Protein AF-A0A4Q9HP96-F1 (afdb_monomer_lite)

Foldseek 3Di:
DVVVVVVVVVVVVVCVVVVCVVPVDDPDPDQDFDDDDPDKTDGDDDPPADDPDDDLADGDDDDDDFIDVPTDDDDDDDGDHDDDDDDDDDDDDDDDDDPPD

Sequence (101 aa):
MASIRTARVLAVAAALPLAAALFSGVAVADNGGLATDGSNAAATSQSGAGVGGSNHGNSTSTQQVANGPGASNQNNTASVNGGGPACIDQSNATVSFSSLW

Organism: Streptomyces kasugaensis (NCBI:txid1946)

pLDDT: mean 86.73, std 8.22, range [53.19, 94.5]

Structure (mmCIF, N/CA/C/O backbone):
data_AF-A0A4Q9HP96-F1
#
_entry.id   AF-A0A4Q9HP96-F1
#
loop_
_atom_site.group_PDB
_atom_site.id
_atom_site.type_symbol
_atom_site.label_atom_id
_atom_site.label_alt_id
_atom_site.label_comp_id
_atom_site.label_asym_id
_atom_site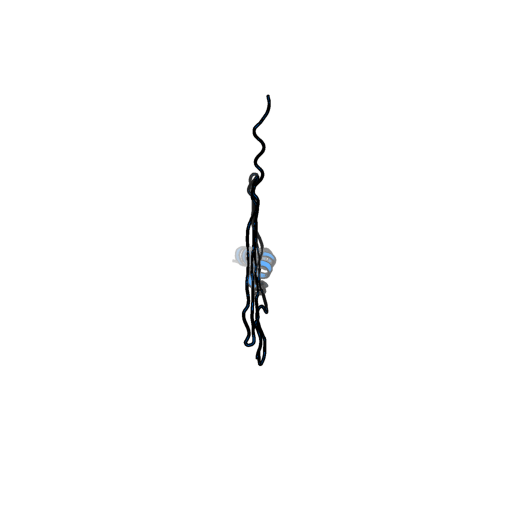.label_entity_id
_atom_site.label_seq_id
_atom_site.pdbx_PDB_ins_code
_atom_site.Cartn_x
_atom_site.Cartn_y
_atom_site.Cartn_z
_atom_site.occupancy
_atom_site.B_iso_or_equiv
_atom_site.auth_seq_id
_atom_site.auth_comp_id
_atom_site.auth_asym_id
_atom_site.auth_atom_id
_atom_site.pdbx_PDB_model_num
ATOM 1 N N . MET A 1 1 ? -42.406 -25.607 42.477 1.00 53.19 1 MET A N 1
ATOM 2 C CA . MET A 1 1 ? -42.287 -26.192 41.117 1.00 53.19 1 MET A CA 1
ATOM 3 C C . MET A 1 1 ? -42.643 -25.211 39.996 1.00 53.19 1 MET A C 1
ATOM 5 O O . MET A 1 1 ? -41.899 -25.156 39.026 1.00 53.19 1 MET A O 1
ATOM 9 N N . ALA A 1 2 ? -43.718 -24.416 40.104 1.00 59.75 2 ALA A N 1
ATOM 10 C CA . ALA A 1 2 ? -44.110 -23.466 39.051 1.00 59.75 2 ALA A CA 1
ATOM 11 C C . ALA A 1 2 ? -43.163 -22.252 38.899 1.00 59.75 2 ALA A C 1
ATOM 13 O O . ALA A 1 2 ? -42.800 -21.918 37.779 1.00 59.75 2 ALA A O 1
ATOM 14 N N . SER A 1 3 ? -42.680 -21.656 40.000 1.00 68.94 3 SER A N 1
ATOM 15 C CA . SER A 1 3 ? -41.821 -20.451 39.964 1.00 68.94 3 SER A CA 1
ATOM 16 C C . SER A 1 3 ? -40.485 -20.654 39.237 1.00 68.94 3 SER A C 1
ATOM 18 O O . SER A 1 3 ? -40.026 -19.776 38.514 1.00 68.94 3 SER A O 1
ATOM 20 N N . ILE A 1 4 ? -39.883 -21.839 39.371 1.00 74.12 4 ILE A N 1
ATOM 21 C CA . ILE A 1 4 ? -38.632 -22.201 38.690 1.00 74.12 4 ILE A CA 1
ATOM 22 C C . ILE A 1 4 ? -38.845 -22.326 37.177 1.00 74.12 4 ILE A C 1
ATOM 24 O O . ILE A 1 4 ? -37.962 -21.952 36.407 1.00 74.12 4 ILE A O 1
ATOM 28 N N . ARG A 1 5 ? -40.011 -22.818 36.727 1.00 76.62 5 ARG A N 1
ATOM 29 C CA . ARG A 1 5 ? -40.331 -22.866 35.291 1.00 76.62 5 ARG A CA 1
ATOM 30 C C . ARG A 1 5 ? -40.430 -21.461 34.716 1.00 76.62 5 ARG A C 1
ATOM 32 O O . ARG A 1 5 ? -39.825 -21.207 33.682 1.00 76.62 5 ARG A O 1
ATOM 39 N N . THR A 1 6 ? -41.118 -20.552 35.401 1.00 81.31 6 THR A N 1
ATOM 40 C CA . THR A 1 6 ? -41.272 -19.167 34.940 1.00 81.31 6 THR A CA 1
ATOM 41 C C . THR A 1 6 ? -39.928 -18.438 34.883 1.00 81.31 6 THR A C 1
ATOM 43 O O . THR A 1 6 ? -39.622 -17.797 33.882 1.00 81.31 6 THR A O 1
ATOM 46 N N . ALA A 1 7 ? -39.081 -18.607 35.905 1.00 84.25 7 ALA A N 1
ATOM 47 C CA . ALA A 1 7 ? -37.741 -18.019 35.933 1.00 84.25 7 ALA A CA 1
ATOM 48 C C . ALA A 1 7 ? -36.848 -18.533 34.788 1.00 84.25 7 ALA A C 1
ATOM 50 O O . ALA A 1 7 ? -36.151 -17.751 34.146 1.00 84.25 7 ALA A O 1
ATOM 51 N N . ARG A 1 8 ? -36.904 -19.836 34.481 1.00 83.69 8 ARG A N 1
ATOM 52 C CA . ARG A 1 8 ? -36.152 -20.431 33.363 1.00 83.69 8 ARG A CA 1
ATOM 53 C C . ARG A 1 8 ? -36.621 -19.919 32.003 1.00 83.69 8 ARG A C 1
ATOM 55 O O . ARG A 1 8 ? -35.786 -19.654 31.148 1.00 83.69 8 ARG A O 1
ATOM 62 N N . VAL A 1 9 ? -37.929 -19.757 31.808 1.00 90.94 9 VAL A N 1
ATOM 63 C CA . VAL A 1 9 ? -38.488 -19.224 30.553 1.00 90.94 9 VAL A CA 1
ATOM 64 C C . VAL A 1 9 ? -38.038 -17.782 30.324 1.00 90.94 9 VAL A C 1
ATOM 66 O O . VAL A 1 9 ? -37.592 -17.453 29.229 1.00 90.94 9 VAL A O 1
ATOM 69 N N . LEU A 1 10 ? -38.082 -16.944 31.362 1.00 90.69 10 LEU A N 1
ATOM 70 C CA . LEU A 1 10 ? -37.603 -15.563 31.278 1.00 90.69 10 LEU A CA 1
ATOM 71 C C . LEU A 1 10 ? -36.097 -15.495 31.003 1.00 90.69 10 LEU A C 1
ATOM 73 O O . LEU A 1 10 ? -35.670 -14.691 30.180 1.00 90.69 10 LEU A O 1
ATOM 77 N N . ALA A 1 11 ? -35.302 -16.368 31.627 1.00 90.31 11 ALA A N 1
ATOM 78 C CA . ALA A 1 11 ? -33.865 -16.444 31.375 1.00 90.31 11 ALA A CA 1
ATOM 79 C C . ALA A 1 11 ? -33.545 -16.834 29.921 1.00 90.31 11 ALA A C 1
ATOM 81 O O . ALA A 1 11 ? -32.667 -16.237 29.304 1.00 90.31 11 ALA A O 1
ATOM 82 N N . VAL A 1 12 ? -34.282 -17.793 29.351 1.00 91.94 12 VAL A N 1
ATOM 83 C CA . VAL A 1 12 ? -34.123 -18.184 27.941 1.00 91.94 12 VAL A CA 1
ATOM 84 C C . VAL A 1 12 ? -34.541 -17.047 27.011 1.00 91.94 12 VAL A C 1
ATOM 86 O O . VAL A 1 12 ? -33.804 -16.730 26.083 1.00 91.94 12 VAL A O 1
ATOM 89 N N . ALA A 1 13 ? -35.673 -16.390 27.280 1.00 93.62 13 ALA A N 1
ATOM 90 C CA . ALA A 1 13 ? -36.135 -15.255 26.482 1.00 93.62 13 ALA A CA 1
ATOM 91 C C . ALA A 1 13 ? -35.137 -14.084 26.508 1.00 93.62 13 ALA A C 1
ATOM 93 O O . ALA A 1 13 ? -34.860 -13.489 25.469 1.00 93.62 13 ALA A O 1
ATOM 94 N N . ALA A 1 14 ? -34.546 -13.801 27.672 1.00 93.94 14 ALA A N 1
ATOM 95 C CA . ALA A 1 14 ? -33.521 -12.771 27.829 1.00 93.94 14 ALA A CA 1
ATOM 96 C C . ALA A 1 14 ? -32.198 -13.117 27.119 1.00 93.94 14 ALA A C 1
ATOM 98 O O . ALA A 1 14 ? -31.462 -12.210 26.738 1.00 93.94 14 ALA A O 1
ATOM 99 N N . ALA A 1 15 ? -31.896 -14.403 26.914 1.00 94.19 15 ALA A N 1
ATOM 100 C CA . ALA A 1 15 ? -30.693 -14.853 26.212 1.00 94.19 15 ALA A CA 1
ATOM 101 C C . ALA A 1 15 ? -30.834 -14.849 24.676 1.00 94.19 15 ALA A C 1
ATOM 103 O O . ALA A 1 15 ? -29.820 -14.886 23.977 1.00 94.19 15 ALA A O 1
ATOM 104 N N . LEU A 1 16 ? -32.059 -14.778 24.134 1.00 94.00 16 LEU A N 1
ATOM 105 C CA . LEU A 1 16 ? -32.304 -14.808 22.685 1.00 94.00 16 LEU A CA 1
ATOM 106 C C . LEU A 1 16 ? -31.579 -13.699 21.896 1.00 94.00 16 LEU A C 1
ATOM 108 O O . LEU A 1 16 ? -31.024 -14.031 20.852 1.00 94.00 16 LEU A O 1
ATOM 112 N N . PRO A 1 17 ? -31.511 -12.426 22.344 1.00 92.12 17 PRO A N 1
ATOM 113 C CA . PRO A 1 17 ? -30.791 -11.381 21.609 1.00 92.12 17 PRO A CA 1
ATOM 114 C C . PRO A 1 17 ? -29.282 -11.643 21.515 1.00 92.12 17 PRO A C 1
ATOM 116 O O . PRO A 1 17 ? -28.683 -11.427 20.465 1.00 92.12 17 PRO A O 1
ATOM 119 N N . LEU A 1 18 ? -28.674 -12.155 22.591 1.00 90.25 18 LEU A N 1
ATOM 120 C CA . LEU A 1 18 ? -27.258 -12.529 22.608 1.00 90.25 18 LEU A CA 1
ATOM 121 C C . LEU A 1 18 ? -26.999 -13.737 21.703 1.00 90.25 18 LEU A C 1
ATOM 123 O O . LEU A 1 18 ? -26.038 -13.738 20.942 1.00 90.25 18 LEU A O 1
ATOM 127 N N . ALA A 1 19 ? -27.873 -14.745 21.756 1.00 90.38 19 ALA A N 1
ATOM 128 C CA . ALA A 1 19 ? -27.792 -15.902 20.872 1.00 90.38 19 ALA A CA 1
ATOM 129 C C . ALA A 1 19 ? -27.950 -15.489 19.402 1.00 90.38 19 ALA A C 1
ATOM 131 O O . ALA A 1 19 ? -27.188 -15.945 18.557 1.00 90.38 19 ALA A O 1
ATOM 132 N N . ALA A 1 20 ? -28.882 -14.582 19.098 1.00 89.56 20 ALA A N 1
ATOM 133 C CA . ALA A 1 20 ? -29.028 -14.026 17.762 1.00 89.56 20 ALA A CA 1
ATOM 134 C C . ALA A 1 20 ? -27.729 -13.345 17.316 1.00 89.56 20 ALA A C 1
ATOM 136 O O . ALA A 1 20 ? -27.205 -13.717 16.278 1.00 89.56 20 ALA A O 1
ATOM 137 N N . ALA A 1 21 ? -27.146 -12.457 18.125 1.00 86.38 21 ALA A N 1
ATOM 138 C CA . ALA A 1 21 ? -25.886 -11.794 17.784 1.00 86.38 21 ALA A CA 1
ATOM 139 C C . ALA A 1 21 ? -24.709 -12.772 17.582 1.00 86.38 21 ALA A C 1
ATOM 141 O O . ALA A 1 21 ? -23.897 -12.574 16.681 1.00 86.38 21 ALA A O 1
ATOM 142 N N . LEU A 1 22 ? -24.617 -13.831 18.396 1.00 84.56 22 LEU A N 1
ATOM 143 C CA . LEU A 1 22 ? -23.517 -14.800 18.333 1.00 84.56 22 LEU A CA 1
ATOM 144 C C . LEU A 1 22 ? -23.646 -15.771 17.149 1.00 84.56 22 LEU A C 1
ATOM 146 O O . LEU A 1 22 ? -22.637 -16.213 16.605 1.00 84.56 22 LEU A O 1
ATOM 150 N N . PHE A 1 23 ? -24.879 -16.108 16.756 1.00 84.50 23 PHE A N 1
ATOM 151 C CA . PHE A 1 23 ? -25.159 -17.131 15.744 1.00 84.50 23 PHE A CA 1
ATOM 152 C C . PHE A 1 23 ? -25.671 -16.578 14.406 1.00 84.50 23 PHE A C 1
ATOM 154 O O . PHE A 1 23 ? -25.756 -17.336 13.444 1.00 84.50 23 PHE A O 1
ATOM 161 N N . SER A 1 24 ? -25.984 -15.282 14.302 1.00 82.25 24 SER A N 1
ATOM 162 C CA . SER A 1 24 ? -26.357 -14.635 13.033 1.00 82.25 24 SER A CA 1
ATOM 163 C C . SER A 1 24 ? -25.160 -14.092 12.249 1.00 82.25 24 SER A C 1
ATOM 165 O O 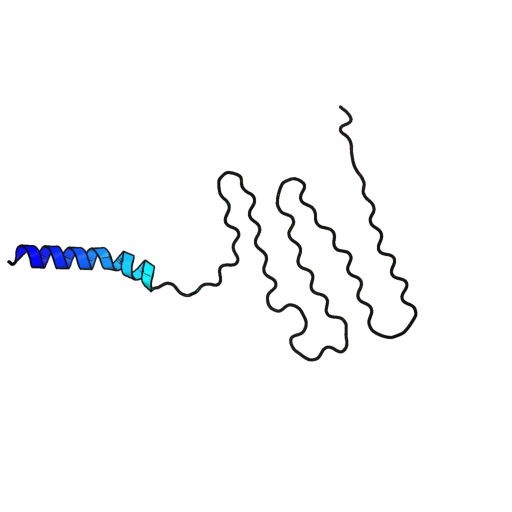. SER A 1 24 ? -25.352 -13.404 11.246 1.00 82.25 24 SER A O 1
ATOM 167 N N . GLY A 1 25 ? -23.932 -14.336 12.713 1.00 71.06 25 GLY A N 1
ATOM 168 C CA . GLY A 1 25 ? -22.725 -13.890 12.029 1.00 71.06 25 GLY A CA 1
ATOM 169 C C . GLY A 1 25 ? -22.587 -14.549 10.656 1.00 71.06 25 GLY A C 1
ATOM 170 O O . GLY A 1 25 ? -22.506 -15.770 10.547 1.00 71.06 25 GLY A O 1
ATOM 171 N N . VAL A 1 26 ? -22.524 -13.736 9.603 1.00 71.81 26 VAL A N 1
ATOM 172 C CA . VAL A 1 26 ? -21.985 -14.158 8.304 1.00 71.81 26 VAL A CA 1
ATOM 173 C C . VAL A 1 26 ? -20.462 -14.132 8.430 1.00 71.81 26 VAL A C 1
ATOM 175 O O . VAL A 1 26 ? -19.925 -13.211 9.043 1.00 71.81 26 VAL A O 1
ATOM 178 N N . ALA A 1 27 ? -19.753 -15.112 7.863 1.00 64.00 27 ALA A N 1
ATOM 179 C CA . ALA A 1 27 ? -18.300 -15.036 7.735 1.00 64.00 27 ALA A CA 1
ATOM 180 C C . ALA A 1 27 ? -17.944 -13.857 6.811 1.00 64.00 27 ALA A C 1
ATOM 182 O O . ALA A 1 27 ? -17.909 -13.993 5.590 1.00 64.00 27 ALA A O 1
ATOM 183 N N . VAL A 1 28 ? -17.758 -12.674 7.393 1.00 67.25 28 VAL A N 1
ATOM 184 C CA . VAL A 1 28 ? -17.246 -11.493 6.700 1.00 67.25 28 VAL A CA 1
ATOM 185 C C . VAL A 1 28 ? -15.731 -11.637 6.661 1.00 67.25 28 VAL A C 1
ATOM 187 O O . VAL A 1 28 ? -15.097 -11.798 7.701 1.00 67.25 28 VAL A O 1
ATOM 190 N N . ALA A 1 29 ? -15.150 -11.608 5.463 1.00 69.38 29 ALA A N 1
ATOM 191 C CA . ALA A 1 29 ? -13.712 -11.438 5.319 1.00 69.38 29 ALA A CA 1
ATOM 192 C C . ALA A 1 29 ? -13.360 -10.028 5.814 1.00 69.38 29 ALA A C 1
ATOM 194 O O . ALA A 1 29 ? -13.631 -9.044 5.126 1.00 69.38 29 ALA A O 1
ATOM 195 N N . ASP A 1 30 ? -12.844 -9.929 7.037 1.00 76.50 30 ASP A N 1
ATOM 196 C CA . ASP A 1 30 ? -12.347 -8.669 7.574 1.00 76.50 30 ASP A CA 1
ATOM 197 C C . ASP A 1 30 ? -10.970 -8.365 6.975 1.00 76.50 30 ASP A C 1
ATOM 199 O O . ASP A 1 30 ? -10.036 -9.156 7.096 1.00 76.50 30 ASP A O 1
ATOM 203 N N . ASN A 1 31 ? -10.865 -7.208 6.324 1.00 72.25 31 ASN A N 1
ATOM 204 C CA . ASN A 1 31 ? -9.630 -6.670 5.753 1.00 72.25 31 ASN A CA 1
ATOM 205 C C . ASN A 1 31 ? -9.281 -5.329 6.425 1.00 72.25 31 ASN A C 1
ATOM 207 O O . ASN A 1 31 ? -8.728 -4.436 5.780 1.00 72.25 31 ASN A O 1
ATOM 211 N N . GLY A 1 32 ? -9.704 -5.145 7.679 1.00 81.50 32 GLY A N 1
ATOM 212 C CA . GLY A 1 32 ? -9.556 -3.914 8.441 1.00 81.50 32 GLY A CA 1
ATOM 213 C C . GLY A 1 32 ? -8.233 -3.804 9.196 1.00 81.50 32 GLY A C 1
ATOM 214 O O . GLY A 1 32 ? -7.577 -4.787 9.530 1.00 81.50 32 GLY A O 1
ATOM 215 N N . GLY A 1 33 ? -7.834 -2.562 9.477 1.00 81.69 33 GLY A N 1
ATOM 216 C CA . GLY A 1 33 ? -6.765 -2.249 10.418 1.00 81.69 33 GLY A CA 1
ATOM 217 C C . GLY A 1 33 ? -7.376 -1.841 11.755 1.00 81.69 33 GLY A C 1
ATOM 218 O O . GLY A 1 33 ? -8.103 -0.853 11.812 1.00 81.69 33 GLY A O 1
ATOM 219 N N . LEU A 1 34 ? -7.079 -2.579 12.826 1.00 83.00 34 LEU A N 1
ATOM 220 C CA . LEU A 1 34 ? -7.529 -2.255 14.181 1.00 83.00 34 LEU A CA 1
ATOM 221 C C . LEU A 1 34 ? -6.411 -1.519 14.928 1.00 83.00 34 LEU A C 1
ATOM 223 O O . LEU A 1 34 ? -5.337 -2.080 15.136 1.00 83.00 34 LEU A O 1
ATOM 227 N N . ALA A 1 35 ? -6.655 -0.271 15.330 1.00 88.00 35 ALA A N 1
ATOM 228 C CA . ALA A 1 35 ? -5.744 0.509 16.169 1.00 88.00 35 ALA A CA 1
ATOM 229 C C . ALA A 1 35 ? -6.480 1.142 17.356 1.00 88.00 35 ALA A C 1
ATOM 231 O O . ALA A 1 35 ? -7.600 1.631 17.213 1.00 88.00 35 ALA A O 1
ATOM 232 N N . THR A 1 36 ? -5.808 1.177 18.508 1.00 86.75 36 THR A N 1
ATOM 233 C CA . THR A 1 36 ? -6.208 1.894 19.731 1.00 86.75 36 THR A CA 1
ATOM 234 C C . THR A 1 36 ? -5.036 2.741 20.240 1.00 86.75 36 THR A C 1
ATOM 236 O O . THR A 1 36 ? -3.928 2.634 19.723 1.00 86.75 36 THR A O 1
ATOM 239 N N . ASP A 1 37 ? -5.256 3.607 21.231 1.00 91.25 37 ASP A N 1
ATOM 240 C CA . ASP A 1 37 ? -4.183 4.233 22.030 1.00 91.25 37 ASP A CA 1
ATOM 241 C C . ASP A 1 37 ? -3.067 4.930 21.226 1.00 91.25 37 ASP A C 1
ATOM 243 O O . ASP A 1 37 ? -1.879 4.742 21.475 1.00 91.25 37 ASP A O 1
ATOM 247 N N . GLY A 1 38 ? -3.444 5.732 20.225 1.00 83.06 38 GLY A N 1
ATOM 248 C CA . GLY A 1 38 ? -2.479 6.465 19.392 1.00 83.06 38 GLY A CA 1
ATOM 249 C C . GLY A 1 38 ? -1.690 5.582 18.418 1.00 83.06 38 GLY A C 1
ATOM 250 O O . GLY A 1 38 ? -0.690 6.031 17.863 1.00 83.06 38 GLY A O 1
ATOM 251 N N . SER A 1 39 ? -2.132 4.341 18.206 1.00 89.38 39 SER A N 1
ATOM 252 C CA . SER A 1 39 ? -1.498 3.400 17.285 1.00 89.38 39 SER A CA 1
ATOM 253 C C . SER A 1 39 ? -1.837 3.695 15.827 1.00 89.38 39 SER A C 1
ATOM 255 O O . SER A 1 39 ? -2.914 4.180 15.481 1.00 89.38 39 SER A O 1
ATOM 257 N N . ASN A 1 40 ? -0.928 3.296 14.948 1.00 88.56 40 ASN A N 1
ATOM 258 C CA . ASN A 1 40 ? -1.120 3.300 13.510 1.00 88.56 40 ASN A CA 1
ATOM 259 C C . ASN A 1 40 ? -1.558 1.901 13.056 1.00 88.56 40 ASN A C 1
ATOM 261 O O . ASN A 1 40 ? -0.818 0.938 13.231 1.00 88.56 40 ASN A O 1
ATOM 265 N N . ALA A 1 41 ? -2.732 1.783 12.430 1.00 91.75 41 ALA A N 1
ATOM 266 C CA . ALA A 1 41 ? -3.160 0.553 11.763 1.00 91.75 41 ALA A CA 1
ATOM 267 C C . ALA A 1 41 ? -3.256 0.758 10.256 1.00 91.75 41 ALA A C 1
ATOM 269 O O . ALA A 1 41 ? -3.664 1.815 9.779 1.00 91.75 41 ALA A O 1
ATOM 270 N N . ALA A 1 42 ? -2.820 -0.251 9.516 1.00 90.38 42 ALA A N 1
ATOM 271 C CA . ALA A 1 42 ? -2.838 -0.269 8.070 1.00 90.38 42 ALA A CA 1
ATOM 272 C C . ALA A 1 42 ? -3.307 -1.652 7.649 1.00 90.38 42 ALA A C 1
ATOM 274 O O . ALA A 1 42 ? -2.728 -2.653 8.064 1.00 90.38 42 ALA A O 1
ATOM 275 N N . ALA A 1 43 ? -4.333 -1.695 6.818 1.00 91.19 43 ALA A N 1
ATOM 276 C CA . ALA A 1 43 ? -4.739 -2.914 6.158 1.00 91.19 43 ALA A CA 1
ATOM 277 C C . ALA A 1 43 ? -4.783 -2.659 4.664 1.00 91.19 43 ALA A C 1
ATOM 279 O O . ALA A 1 43 ? -5.132 -1.572 4.199 1.00 91.19 43 ALA A O 1
ATOM 280 N N . THR A 1 44 ? -4.361 -3.661 3.913 1.00 89.06 44 THR A N 1
ATOM 281 C CA . THR A 1 44 ? -4.329 -3.607 2.464 1.00 89.06 44 THR A CA 1
ATOM 282 C C . THR A 1 44 ? -4.700 -4.967 1.936 1.00 89.06 44 THR A C 1
ATOM 284 O O . THR A 1 44 ? -4.380 -5.994 2.533 1.00 89.06 44 THR A O 1
ATOM 287 N N . SER A 1 45 ? -5.442 -4.971 0.844 1.00 88.12 45 SER A N 1
ATOM 288 C CA . SER A 1 45 ? -5.889 -6.196 0.207 1.00 88.12 45 SER A CA 1
ATOM 289 C C . SER A 1 45 ? -5.685 -6.040 -1.284 1.00 88.12 45 SER A C 1
ATOM 291 O O . SER A 1 45 ? -5.981 -4.994 -1.861 1.00 88.12 45 SER A O 1
ATOM 293 N N . GLN A 1 46 ? -5.078 -7.042 -1.911 1.00 85.19 46 GLN A N 1
ATOM 294 C CA . GLN A 1 46 ? -4.915 -7.088 -3.359 1.00 85.19 46 GLN A CA 1
ATOM 295 C C . GLN A 1 46 ? -5.755 -8.242 -3.902 1.00 85.19 46 GLN A C 1
ATOM 297 O O . GLN A 1 46 ? -5.255 -9.337 -4.150 1.00 85.19 46 GLN A O 1
ATOM 302 N N . SER A 1 47 ? -7.061 -8.020 -4.037 1.00 86.06 47 SER A N 1
ATOM 303 C CA . SER A 1 47 ? -7.970 -9.007 -4.625 1.00 86.06 47 SER A CA 1
ATOM 304 C C . SER A 1 47 ? -7.935 -8.922 -6.151 1.00 86.06 47 SER A C 1
ATOM 306 O O . SER A 1 47 ? -8.038 -7.828 -6.700 1.00 86.06 47 SER A O 1
ATOM 308 N N . GLY A 1 48 ? -7.846 -10.059 -6.843 1.00 83.12 48 GLY A N 1
ATOM 309 C CA . GLY A 1 48 ? -7.905 -10.084 -8.311 1.00 83.12 48 GLY A CA 1
ATOM 310 C C . GLY A 1 48 ? -6.675 -9.502 -9.020 1.00 83.12 48 GLY A C 1
ATOM 311 O O . GLY A 1 48 ? -6.787 -9.084 -10.167 1.00 83.12 48 GLY A O 1
ATOM 312 N N . ALA A 1 49 ? -5.515 -9.447 -8.360 1.00 87.81 49 ALA A N 1
ATOM 313 C CA . ALA A 1 49 ? -4.271 -9.039 -9.009 1.00 87.81 49 ALA A CA 1
ATOM 314 C C . ALA A 1 49 ? -3.739 -10.087 -9.993 1.00 87.81 49 ALA A C 1
ATOM 316 O O . ALA A 1 49 ? -4.001 -11.283 -9.862 1.00 87.81 49 ALA A O 1
ATOM 317 N N . GLY A 1 50 ? -2.926 -9.628 -10.944 1.00 89.50 50 GLY A N 1
ATOM 318 C CA . GLY A 1 50 ? -2.394 -10.473 -12.004 1.00 89.50 50 GLY A CA 1
ATOM 319 C C . GLY A 1 50 ? -3.337 -10.572 -13.205 1.00 89.50 50 GLY A C 1
ATOM 320 O O . GLY A 1 50 ? -4.029 -9.617 -13.549 1.00 89.50 50 GLY A O 1
ATOM 321 N N . VAL A 1 51 ? -3.358 -11.738 -13.855 1.00 92.12 51 VAL A N 1
ATOM 322 C CA . VAL A 1 51 ? -4.187 -11.994 -15.043 1.00 92.12 51 VAL A CA 1
ATOM 323 C C . VAL A 1 51 ? -5.159 -13.132 -14.761 1.00 92.12 51 VAL A C 1
ATOM 325 O O . VAL A 1 51 ? -4.747 -14.213 -14.357 1.00 92.12 51 VAL A O 1
ATOM 328 N N . GLY A 1 52 ? -6.451 -12.902 -15.003 1.00 92.00 52 GLY A N 1
ATOM 329 C CA . GLY A 1 52 ? -7.517 -13.901 -14.836 1.00 92.00 52 GLY A CA 1
ATOM 330 C C . GLY 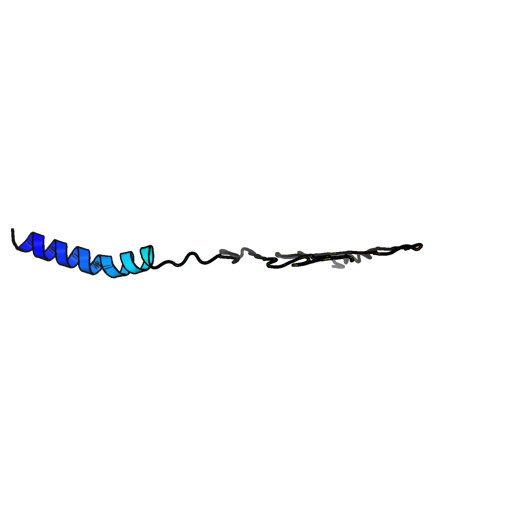A 1 52 ? -7.730 -14.828 -16.043 1.00 92.00 52 GLY A C 1
ATOM 331 O O . GLY A 1 52 ? -8.758 -15.489 -16.131 1.00 92.00 52 GLY A O 1
ATOM 332 N N . GLY A 1 53 ? -6.798 -14.840 -16.997 1.00 91.38 53 GLY A N 1
ATOM 333 C CA . GLY A 1 53 ? -6.872 -15.544 -18.280 1.00 91.38 53 GLY A CA 1
ATOM 334 C C . GLY A 1 53 ? -5.487 -15.651 -18.928 1.00 91.38 53 GLY A C 1
ATOM 335 O O . GLY A 1 53 ? -4.472 -15.577 -18.238 1.00 91.38 53 GLY A O 1
ATOM 336 N N . SER A 1 54 ? -5.409 -15.819 -20.249 1.00 94.31 54 SER A N 1
ATOM 337 C CA . SER A 1 54 ? -4.114 -15.918 -20.938 1.00 94.31 54 SER A CA 1
ATOM 338 C C . SER A 1 54 ? -3.368 -14.581 -20.944 1.00 94.31 54 SER A C 1
ATOM 340 O O . SER A 1 54 ? -3.916 -13.558 -21.346 1.00 94.31 54 SER A O 1
ATOM 342 N N . ASN A 1 55 ? -2.090 -14.607 -20.569 1.00 92.81 55 ASN A N 1
ATOM 343 C CA . ASN A 1 55 ? -1.189 -13.465 -20.643 1.00 92.81 55 ASN A CA 1
ATOM 344 C C . ASN A 1 55 ? 0.015 -13.813 -21.523 1.00 92.81 55 ASN A C 1
ATOM 346 O O . ASN A 1 55 ? 0.765 -14.728 -21.198 1.00 92.81 55 ASN A O 1
ATOM 350 N N . HIS A 1 56 ? 0.220 -13.066 -22.605 1.00 91.88 56 HIS A N 1
ATOM 351 C CA . HIS A 1 56 ? 1.415 -13.163 -23.463 1.00 91.88 56 HIS A CA 1
ATOM 352 C C . HIS A 1 56 ? 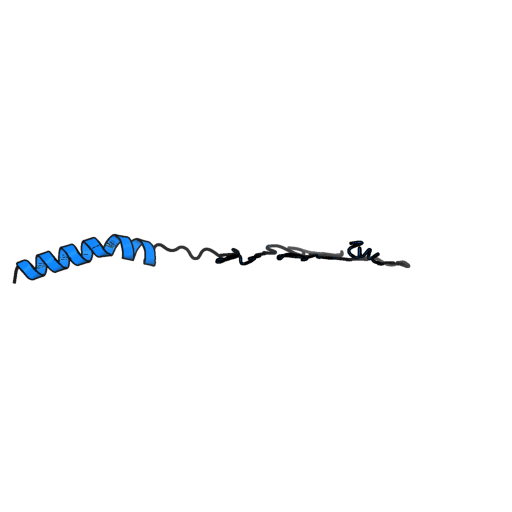2.368 -11.975 -23.222 1.00 91.88 56 HIS A C 1
ATOM 354 O O . HIS A 1 56 ? 3.200 -11.639 -24.063 1.00 91.88 56 HIS A O 1
ATOM 360 N N . GLY A 1 57 ? 2.151 -11.294 -22.095 1.00 93.00 57 GLY A N 1
ATOM 361 C CA . GLY A 1 57 ? 2.655 -9.992 -21.694 1.00 93.00 57 GLY A CA 1
ATOM 362 C C . GLY A 1 57 ? 3.292 -10.001 -20.312 1.00 93.00 57 GLY A C 1
ATOM 363 O O . GLY A 1 57 ? 3.326 -11.020 -19.626 1.00 93.00 57 GLY A O 1
ATOM 364 N N . ASN A 1 58 ? 3.691 -8.823 -19.843 1.00 92.69 58 ASN A N 1
ATOM 365 C CA . ASN A 1 58 ? 3.955 -8.645 -18.423 1.00 92.69 58 ASN A CA 1
ATOM 366 C C . ASN A 1 58 ? 2.672 -8.315 -17.680 1.00 92.69 58 ASN A C 1
ATOM 368 O O . ASN A 1 58 ? 1.877 -7.495 -18.129 1.00 92.69 58 ASN A O 1
ATOM 372 N N . SER A 1 59 ? 2.526 -8.910 -16.506 1.00 94.00 59 SER A N 1
ATOM 373 C CA . SER A 1 59 ? 1.528 -8.508 -15.531 1.00 94.00 59 SER A CA 1
ATOM 374 C C . SER A 1 59 ? 2.247 -8.181 -14.242 1.00 94.00 59 SER A C 1
ATOM 376 O O . SER A 1 59 ? 2.922 -9.028 -13.663 1.00 94.00 59 SER A O 1
ATOM 378 N N . THR A 1 60 ? 2.097 -6.944 -13.799 1.00 93.44 60 THR A N 1
ATOM 379 C CA . THR A 1 60 ? 2.799 -6.424 -12.635 1.00 93.44 60 THR A CA 1
ATOM 380 C C . THR A 1 60 ? 1.775 -5.820 -11.701 1.00 93.44 60 THR A C 1
ATOM 382 O O . THR A 1 60 ? 1.051 -4.902 -12.074 1.00 93.44 60 THR A O 1
ATOM 385 N N . SER A 1 61 ? 1.697 -6.355 -10.489 1.00 93.69 61 SER A N 1
ATOM 386 C CA . SER A 1 61 ? 0.803 -5.851 -9.455 1.00 93.69 61 SER A CA 1
ATOM 387 C C . SER A 1 61 ? 1.632 -5.539 -8.225 1.00 93.69 61 SER A C 1
ATOM 389 O O . SER A 1 61 ? 2.220 -6.441 -7.631 1.00 93.69 61 SER A O 1
ATOM 391 N N . THR A 1 62 ? 1.685 -4.261 -7.870 1.00 93.25 62 THR A N 1
ATOM 392 C CA . THR A 1 62 ? 2.401 -3.787 -6.691 1.00 93.25 62 THR A CA 1
ATOM 393 C C . THR A 1 62 ? 1.394 -3.271 -5.680 1.00 93.25 62 THR A C 1
ATOM 395 O O . THR A 1 62 ? 0.576 -2.407 -5.990 1.00 93.25 62 THR A O 1
ATOM 398 N N . GLN A 1 63 ? 1.530 -3.744 -4.446 1.00 93.81 63 GLN A N 1
ATOM 399 C CA . GLN A 1 63 ? 0.844 -3.201 -3.288 1.00 93.81 63 GLN A CA 1
ATOM 400 C C . GLN A 1 63 ? 1.878 -2.634 -2.327 1.00 93.81 63 GLN A C 1
ATOM 402 O O . GLN A 1 63 ? 2.846 -3.309 -1.984 1.00 93.81 63 GLN A O 1
ATOM 407 N N . GLN A 1 64 ? 1.677 -1.397 -1.887 1.00 94.25 64 GLN A N 1
ATOM 408 C CA . GLN A 1 64 ? 2.518 -0.783 -0.870 1.00 94.25 64 GLN A CA 1
ATOM 409 C C . GLN A 1 64 ? 1.654 -0.074 0.163 1.00 94.25 64 GLN A C 1
ATOM 411 O O . GLN A 1 64 ? 0.658 0.561 -0.181 1.00 94.25 64 GLN A O 1
ATOM 416 N N . VAL A 1 65 ? 2.056 -0.171 1.429 1.00 94.50 65 VAL A N 1
ATOM 417 C CA . VAL A 1 65 ? 1.433 0.549 2.542 1.00 94.50 65 VAL A CA 1
ATOM 418 C C . VAL A 1 65 ? 2.522 1.138 3.411 1.00 94.50 65 VAL A C 1
ATOM 420 O O . VAL A 1 65 ? 3.414 0.427 3.853 1.00 94.50 65 VAL A O 1
ATOM 423 N N . ALA A 1 66 ? 2.488 2.451 3.586 1.00 94.06 66 ALA A N 1
ATOM 424 C CA . ALA A 1 66 ? 3.376 3.187 4.470 1.00 94.06 66 ALA A CA 1
ATOM 425 C C . ALA A 1 66 ? 2.475 3.789 5.534 1.00 94.06 66 ALA A C 1
ATOM 427 O O . ALA A 1 66 ? 1.572 4.559 5.214 1.00 94.06 66 ALA A O 1
ATOM 428 N N . ASN A 1 67 ? 2.679 3.384 6.781 1.00 93.12 67 ASN A N 1
ATOM 429 C CA . ASN A 1 67 ? 1.850 3.820 7.886 1.00 93.12 67 ASN A CA 1
ATOM 430 C C . ASN A 1 67 ? 2.717 4.083 9.112 1.00 93.12 67 ASN A C 1
ATOM 432 O O . ASN A 1 67 ? 3.579 3.275 9.446 1.00 93.12 67 ASN A O 1
ATOM 436 N N . GLY A 1 68 ? 2.474 5.209 9.771 1.00 92.50 68 GLY A N 1
ATOM 437 C CA . GLY A 1 68 ? 3.310 5.714 10.855 1.00 92.50 68 GLY A CA 1
ATOM 438 C C . GLY A 1 68 ? 3.994 7.034 10.489 1.00 92.50 68 GLY A C 1
ATOM 439 O O . GLY A 1 68 ? 4.191 7.324 9.305 1.00 92.50 68 GLY A O 1
ATOM 440 N N . PRO A 1 69 ? 4.368 7.857 11.482 1.00 90.50 69 PRO A N 1
ATOM 441 C CA . PRO A 1 69 ? 5.188 9.042 11.251 1.00 90.50 69 PRO A CA 1
ATOM 442 C C . PRO A 1 69 ? 6.502 8.682 10.545 1.00 90.50 69 PRO A C 1
ATOM 444 O O . PRO A 1 69 ? 7.198 7.755 10.949 1.00 90.50 69 PRO A O 1
ATOM 447 N N . GLY A 1 70 ? 6.841 9.410 9.480 1.00 89.50 70 GLY A N 1
ATOM 448 C CA . GLY A 1 70 ? 8.045 9.147 8.684 1.00 89.50 70 GLY A CA 1
ATOM 449 C C . GLY A 1 70 ? 7.946 7.939 7.746 1.00 89.50 70 GLY A C 1
ATOM 450 O O . GLY A 1 70 ? 8.919 7.628 7.059 1.00 89.50 70 GLY A O 1
ATOM 451 N N . ALA A 1 71 ? 6.793 7.268 7.674 1.00 92.44 71 ALA A N 1
ATOM 452 C CA . ALA A 1 71 ? 6.609 6.175 6.736 1.00 92.44 71 ALA A CA 1
ATOM 453 C C . ALA A 1 71 ? 6.570 6.710 5.299 1.00 92.44 71 ALA A C 1
ATOM 455 O O . ALA A 1 71 ? 5.836 7.641 4.969 1.00 92.44 71 ALA A O 1
ATOM 456 N N . SER A 1 72 ? 7.353 6.091 4.430 1.00 91.88 72 SER A N 1
ATOM 457 C CA . SER A 1 72 ? 7.353 6.366 3.001 1.00 91.88 72 SER A CA 1
ATOM 458 C C . SER A 1 72 ? 7.525 5.054 2.262 1.00 91.88 72 SER A C 1
ATOM 460 O O . SER A 1 72 ? 8.127 4.114 2.780 1.00 91.88 72 SER A O 1
ATOM 462 N N . ASN A 1 73 ? 6.984 4.995 1.055 1.00 92.50 73 ASN A N 1
ATOM 463 C CA . ASN A 1 73 ? 7.217 3.887 0.154 1.00 92.50 73 ASN A CA 1
ATOM 464 C C . ASN A 1 73 ? 7.835 4.409 -1.125 1.00 92.50 73 ASN A C 1
ATOM 466 O O . ASN A 1 73 ? 7.536 5.513 -1.577 1.00 92.50 73 ASN A O 1
ATOM 470 N N . GLN A 1 74 ? 8.676 3.575 -1.708 1.00 92.19 74 GLN A N 1
ATOM 471 C CA . GLN A 1 74 ? 9.242 3.777 -3.025 1.00 92.19 74 GLN A CA 1
ATOM 472 C C . GLN A 1 74 ? 9.053 2.469 -3.783 1.00 92.19 74 GLN A C 1
ATOM 474 O O . GLN A 1 74 ? 9.328 1.394 -3.245 1.00 92.19 74 GLN A O 1
ATOM 479 N N . ASN A 1 75 ? 8.555 2.547 -5.011 1.00 92.44 75 ASN A N 1
ATOM 480 C CA . ASN A 1 75 ? 8.453 1.395 -5.893 1.00 92.44 75 ASN A CA 1
ATOM 481 C C . ASN A 1 75 ? 8.985 1.756 -7.268 1.00 92.44 75 ASN A C 1
ATOM 483 O O . ASN A 1 75 ? 8.401 2.581 -7.966 1.00 92.44 75 ASN A O 1
ATOM 487 N N . ASN A 1 76 ? 10.029 1.051 -7.676 1.00 91.94 76 ASN A N 1
ATOM 488 C CA . ASN A 1 76 ? 10.536 1.094 -9.031 1.00 91.94 76 ASN A CA 1
ATOM 489 C C . ASN A 1 76 ? 10.233 -0.257 -9.656 1.00 91.94 76 ASN A C 1
ATOM 491 O O . ASN A 1 76 ? 10.894 -1.246 -9.346 1.00 91.94 76 ASN A O 1
ATOM 495 N N . THR A 1 77 ? 9.230 -0.326 -10.526 1.00 93.50 77 THR A N 1
ATOM 496 C CA . THR A 1 77 ? 8.977 -1.553 -11.283 1.00 93.50 77 THR A CA 1
ATOM 497 C C . THR A 1 77 ? 9.139 -1.288 -12.763 1.00 93.50 77 THR A C 1
ATOM 499 O O . THR A 1 77 ? 8.496 -0.401 -13.316 1.00 93.50 77 THR A O 1
ATOM 502 N N . ALA A 1 78 ? 10.024 -2.054 -13.392 1.00 92.75 78 ALA A N 1
ATOM 503 C CA . ALA A 1 78 ? 10.194 -2.075 -14.832 1.00 92.75 78 ALA A CA 1
ATOM 504 C C . ALA A 1 78 ? 9.837 -3.468 -15.338 1.00 92.75 78 ALA A C 1
ATOM 506 O O . ALA A 1 78 ? 10.325 -4.471 -14.819 1.00 92.75 78 ALA A O 1
ATOM 507 N N . SER A 1 79 ? 8.996 -3.511 -16.365 1.00 92.81 79 SER A N 1
ATOM 508 C CA . SER A 1 79 ? 8.513 -4.754 -16.951 1.00 92.81 79 SER A CA 1
ATOM 509 C C . SER A 1 79 ? 8.706 -4.685 -18.459 1.00 92.81 79 SER A C 1
ATOM 511 O O . SER A 1 79 ? 8.018 -3.925 -19.136 1.00 92.81 79 SER A O 1
ATOM 513 N N . VAL A 1 80 ? 9.622 -5.492 -18.999 1.00 92.06 80 VAL A N 1
ATOM 514 C CA . VAL A 1 80 ?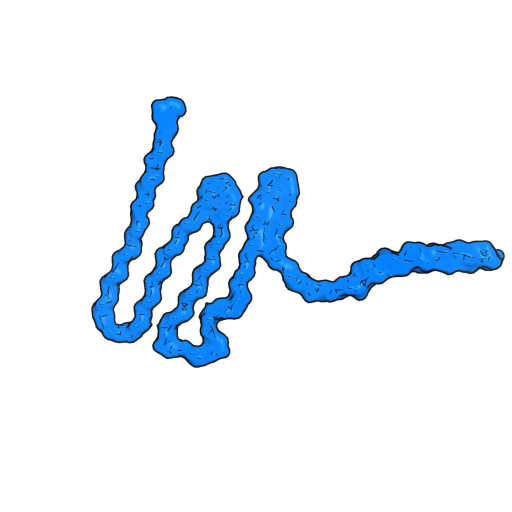 9.903 -5.573 -20.444 1.00 92.06 80 VAL A CA 1
ATOM 515 C C . VAL A 1 80 ? 9.417 -6.906 -20.987 1.00 92.06 80 VAL A C 1
ATOM 517 O O . VAL A 1 80 ? 9.646 -7.943 -20.374 1.00 92.06 80 VAL A O 1
ATOM 520 N N . ASN A 1 81 ? 8.669 -6.873 -22.084 1.00 92.38 81 ASN A N 1
ATOM 521 C CA . ASN A 1 81 ? 8.233 -8.062 -22.806 1.00 92.38 81 ASN A CA 1
ATOM 522 C C . ASN A 1 81 ? 8.476 -7.840 -24.301 1.00 92.38 81 ASN A C 1
ATOM 524 O O . ASN A 1 81 ? 8.257 -6.737 -24.799 1.00 92.38 81 ASN A O 1
ATOM 528 N N . GLY A 1 82 ? 8.902 -8.885 -25.006 1.00 88.25 82 GLY A N 1
ATOM 529 C CA . GLY A 1 82 ? 9.434 -8.803 -26.366 1.00 88.25 82 GLY A CA 1
ATOM 530 C C . GLY A 1 82 ? 10.966 -8.787 -26.402 1.00 88.25 82 GLY A C 1
ATOM 531 O O . GLY A 1 82 ? 11.629 -8.810 -25.367 1.00 88.25 82 GLY A O 1
ATOM 532 N N . GLY A 1 83 ? 11.529 -8.799 -27.613 1.00 84.44 83 GLY A N 1
ATOM 533 C CA . GLY A 1 83 ? 12.975 -8.816 -27.854 1.00 84.44 83 GLY A CA 1
ATOM 534 C C . GLY A 1 83 ? 13.504 -7.485 -28.394 1.00 84.44 83 GLY A C 1
ATOM 535 O O . GLY A 1 83 ? 12.818 -6.795 -29.143 1.00 84.44 83 GLY A O 1
ATOM 536 N N . GLY A 1 84 ? 14.738 -7.148 -28.025 1.00 85.69 84 GLY A N 1
ATOM 537 C CA . GLY A 1 84 ? 15.426 -5.896 -28.351 1.00 85.69 84 GLY A CA 1
ATOM 538 C C . GLY A 1 84 ? 16.239 -5.412 -27.143 1.00 85.69 84 GLY A C 1
ATOM 539 O O . GLY A 1 84 ? 15.949 -5.834 -26.022 1.00 85.69 84 GLY A O 1
ATOM 540 N N . PRO A 1 85 ? 17.272 -4.570 -27.317 1.00 86.38 85 PRO A N 1
ATOM 541 C CA . PRO A 1 85 ? 17.994 -4.013 -26.179 1.00 86.38 85 PRO A CA 1
ATOM 542 C C . PRO A 1 85 ? 17.053 -3.139 -25.342 1.00 86.38 85 PRO A C 1
ATOM 544 O O . PRO A 1 85 ? 16.495 -2.168 -25.850 1.00 86.38 85 PRO A O 1
ATOM 547 N N . ALA A 1 86 ? 16.889 -3.472 -24.064 1.00 90.19 86 ALA A N 1
ATOM 548 C CA . ALA A 1 86 ? 16.179 -2.644 -23.100 1.00 90.19 86 ALA A CA 1
ATOM 549 C C . ALA A 1 86 ? 17.179 -2.118 -22.069 1.00 90.19 86 ALA A C 1
ATOM 551 O O . ALA A 1 86 ? 17.676 -2.866 -21.230 1.00 90.19 86 ALA A O 1
ATOM 552 N N . CYS A 1 87 ? 17.482 -0.825 -22.147 1.00 90.38 87 CYS A N 1
ATOM 553 C CA . CYS A 1 87 ? 18.261 -0.136 -21.128 1.00 90.38 87 CYS A CA 1
ATOM 554 C C . CYS A 1 87 ? 17.285 0.414 -20.087 1.00 90.38 87 CYS A C 1
ATOM 556 O O . CYS A 1 87 ? 16.564 1.370 -20.366 1.00 90.38 87 CYS A O 1
ATOM 558 N N . ILE A 1 88 ? 17.235 -0.209 -18.912 1.00 91.94 88 ILE A N 1
ATOM 559 C CA . ILE A 1 88 ? 16.440 0.271 -17.781 1.00 91.94 88 ILE A CA 1
ATOM 560 C C . ILE A 1 88 ? 17.398 0.937 -16.799 1.00 91.94 88 ILE A C 1
ATOM 562 O O . ILE A 1 88 ? 18.208 0.257 -16.174 1.00 91.94 88 ILE A O 1
ATOM 566 N N . ASP A 1 89 ? 17.290 2.255 -16.662 1.00 91.19 89 ASP A N 1
ATOM 567 C CA . ASP A 1 89 ? 17.915 2.996 -15.570 1.00 91.19 89 ASP A CA 1
ATOM 568 C C . ASP A 1 89 ? 16.837 3.345 -14.543 1.00 91.19 89 ASP A C 1
ATOM 570 O O . ASP A 1 89 ? 15.894 4.084 -14.828 1.00 91.19 89 ASP A O 1
ATOM 574 N 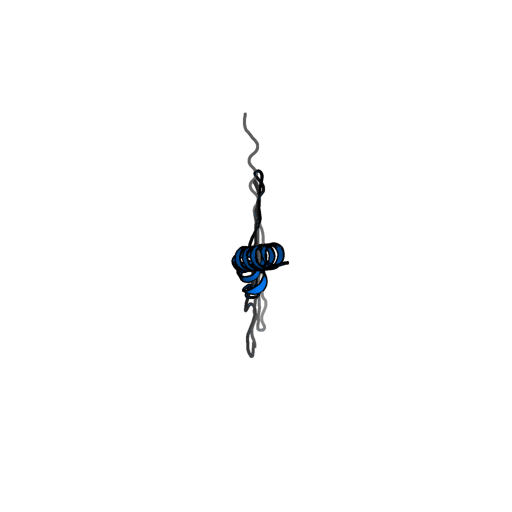N . GLN A 1 90 ? 16.949 2.752 -13.359 1.00 92.00 90 GLN A N 1
ATOM 575 C CA . GLN A 1 90 ? 16.092 3.044 -12.219 1.00 92.00 90 GLN A CA 1
ATOM 576 C C . GLN A 1 90 ? 16.972 3.588 -11.103 1.00 92.00 90 GLN A C 1
ATOM 578 O O . GLN A 1 90 ? 17.556 2.829 -10.330 1.00 92.00 90 GLN A O 1
ATOM 583 N N . SER A 1 91 ? 17.061 4.913 -11.031 1.00 92.12 91 SER A N 1
ATOM 584 C CA . SER A 1 91 ? 17.781 5.622 -9.980 1.00 92.12 91 SER A CA 1
ATOM 585 C C . SER A 1 91 ? 16.821 6.399 -9.078 1.00 92.12 91 SER A C 1
ATOM 587 O O . SER A 1 91 ? 15.757 6.854 -9.498 1.00 92.12 91 SER A O 1
ATOM 589 N N . ASN A 1 92 ? 17.209 6.551 -7.810 1.00 90.06 92 ASN A N 1
ATOM 590 C CA . ASN A 1 92 ? 16.475 7.331 -6.818 1.00 90.06 92 ASN A CA 1
ATOM 591 C C . ASN A 1 92 ? 17.347 8.494 -6.355 1.00 90.06 92 ASN A C 1
ATOM 593 O O . ASN A 1 92 ? 18.523 8.310 -6.043 1.00 90.06 92 ASN A O 1
ATOM 597 N N . ALA A 1 93 ? 16.747 9.675 -6.246 1.00 87.75 93 ALA A N 1
ATOM 598 C CA . ALA A 1 93 ? 17.360 10.819 -5.589 1.00 87.75 93 ALA A CA 1
ATOM 599 C C . ALA A 1 93 ? 16.794 10.952 -4.171 1.00 87.75 93 ALA A C 1
ATOM 601 O O . ALA A 1 93 ? 15.578 11.027 -3.991 1.00 87.75 93 ALA A O 1
ATOM 602 N N . THR A 1 94 ? 17.676 11.010 -3.175 1.00 86.75 94 THR A N 1
ATOM 603 C CA . THR A 1 94 ? 17.303 11.273 -1.781 1.00 86.75 94 THR A CA 1
ATOM 604 C C . THR A 1 94 ? 17.762 12.670 -1.403 1.00 86.75 94 THR A C 1
ATOM 606 O O . THR A 1 94 ? 18.944 12.989 -1.512 1.00 86.75 94 THR A O 1
ATOM 609 N N . VAL A 1 95 ? 16.828 13.493 -0.932 1.00 82.50 95 VAL A N 1
ATOM 610 C CA . VAL A 1 95 ? 17.116 14.819 -0.381 1.00 82.50 95 VAL A CA 1
ATOM 611 C C . VAL A 1 95 ? 16.778 14.792 1.102 1.00 82.50 95 VAL A C 1
ATOM 613 O O . VAL A 1 95 ? 15.625 14.583 1.471 1.00 82.50 95 VAL A O 1
ATOM 616 N N . SER A 1 96 ? 17.787 15.002 1.943 1.00 84.81 96 SER A N 1
ATOM 617 C CA . SER A 1 96 ? 17.634 15.057 3.396 1.00 84.81 96 SER A CA 1
ATOM 618 C C . SER A 1 96 ? 17.852 16.483 3.878 1.00 84.81 96 SER A C 1
ATOM 620 O O . SER A 1 96 ? 18.867 17.100 3.559 1.00 84.81 96 SER A O 1
ATOM 622 N N . PHE A 1 97 ? 16.919 16.991 4.676 1.00 83.75 97 PHE A N 1
ATOM 623 C CA . PHE A 1 97 ? 17.065 18.268 5.365 1.00 83.75 97 PHE A CA 1
ATOM 624 C C . PHE A 1 97 ? 17.512 18.004 6.805 1.00 83.75 97 PHE A C 1
ATOM 626 O O . PHE A 1 97 ? 16.865 17.244 7.523 1.00 83.75 97 PHE A O 1
ATOM 633 N N . SER A 1 98 ? 18.610 18.621 7.236 1.00 84.38 98 SER A N 1
ATOM 634 C CA . SER A 1 98 ? 18.974 18.715 8.653 1.00 84.38 98 SER A CA 1
ATOM 635 C C . SER A 1 98 ? 18.335 19.964 9.259 1.00 84.38 98 SER A C 1
ATOM 637 O O . SER A 1 98 ? 18.294 21.001 8.594 1.00 84.38 98 SER A O 1
ATOM 639 N N . SER A 1 99 ? 17.869 19.895 10.509 1.00 79.06 99 SER A N 1
ATOM 640 C CA . SER A 1 99 ? 17.400 21.085 11.231 1.00 79.06 99 SER A CA 1
ATOM 641 C C . SER A 1 99 ? 18.508 22.137 11.265 1.00 79.06 99 SER A C 1
ATOM 643 O O . SER A 1 99 ? 19.628 21.850 11.681 1.00 79.06 99 SER A O 1
ATOM 645 N N . LEU A 1 100 ? 18.200 23.337 10.774 1.00 74.38 100 LEU A N 1
ATOM 646 C CA . LEU A 1 100 ? 19.145 24.455 10.699 1.00 74.38 100 LEU A CA 1
ATOM 647 C C . LEU A 1 100 ? 19.182 25.295 11.988 1.00 74.38 100 LEU A C 1
ATOM 649 O O . LEU A 1 100 ? 20.001 26.207 12.080 1.00 74.38 100 LEU A O 1
ATOM 653 N N . TRP A 1 101 ? 18.328 24.989 12.967 1.00 70.56 101 TRP A N 1
ATOM 654 C CA . TRP A 1 101 ? 18.331 25.529 14.326 1.00 70.56 101 TRP A CA 1
ATOM 655 C C . TRP A 1 101 ? 17.545 24.607 15.262 1.00 70.56 101 TRP A C 1
ATOM 657 O O . TRP A 1 101 ? 16.588 23.953 14.780 1.00 70.56 101 TRP A O 1
#

Radius of gyration: 28.09 Å; chains: 1; bounding box: 63×52×70 Å

Secondary structure (DSSP, 8-state):
-HHHHHHHHHHHHHHHHHHHHHHS-------PPP--TT--------TT-S-SS--SS----------STT-----------SSS------------PPP--